Protein AF-A0A836Q5Z8-F1 (afdb_monomer)

Mean predicted aligned error: 19.53 Å

Foldseek 3Di:
DLPQDLVNLVVQCVVCPVPPDDDPSSVVVLVVDVVSVVVVVVVVVVVVVVVVDPPDPQPPVNVVVVVVVVVPPDPVVVVVVVVVVVVVVVVVVVVVVCVVVVVDDPVVVVVVVVVVVVVVVVVVVVVVVVVVVVD

pLDDT: mean 74.18, std 11.37, range [45.28, 90.81]

Solvent-accessible surface area (backbone atoms only — not comparable to full-atom values): 8014 Å² total; per-residue (Å²): 130,81,89,68,52,70,67,60,49,48,53,54,58,67,70,41,69,78,76,83,76,74,56,71,68,48,58,54,44,36,75,71,33,69,67,56,35,53,52,52,49,54,52,49,51,51,51,54,51,58,70,68,45,83,82,70,84,72,52,69,67,58,55,51,51,50,52,49,52,60,71,65,51,68,68,66,73,57,59,57,51,52,52,52,51,51,50,52,51,51,53,49,52,52,50,52,50,45,64,66,49,62,77,78,43,79,64,56,59,55,54,50,54,52,51,52,50,52,55,50,50,50,51,52,53,58,52,55,54,58,62,61,77,76,108

Secondary structure (DSSP, 8-state):
-----HHHHHHHHHHT-S-S---HHHHHHHHH-HHHHHHHHHHHHHHHHHHHS------HHHHHHHHHHHHT---HHHHHHHHHHHHHHHHHHHHHHHHHHTTT-HHHHHHHHHHHHHHHHHHHHHHHHHHHTT-

Radius of gyration: 29.55 Å; Cα contacts (8 Å, |Δi|>4): 29; chains: 1; bounding box: 64×55×59 Å

Sequence (135 aa):
MSNLDCNKARDILSSSLPREATDASVDTHLKACTSCSAWSTQMREIETVAASMPQFDVSEALTQNILKAVESEPAQLGSSYWQSVAIWVLCSVATGFMAFETAENAQGLAAWAIGLGIVYGVYLLVGSSKEVETA

Structure (mmCIF, N/CA/C/O backbone):
data_AF-A0A836Q5Z8-F1
#
_entry.id   AF-A0A836Q5Z8-F1
#
loop_
_atom_site.group_PDB
_atom_site.id
_atom_site.type_symbol
_atom_site.label_atom_id
_atom_site.label_alt_id
_atom_site.label_comp_id
_atom_site.label_asym_id
_atom_site.label_entity_id
_atom_site.label_seq_id
_atom_site.pdbx_PDB_ins_code
_atom_site.Cartn_x
_atom_site.Cartn_y
_atom_site.Cartn_z
_atom_site.occupancy
_atom_site.B_iso_or_equiv
_atom_site.auth_seq_id
_atom_site.auth_comp_id
_atom_site.auth_asym_id
_atom_site.auth_atom_id
_atom_site.pdbx_PDB_model_num
ATOM 1 N N . MET A 1 1 ? -20.796 -35.265 2.735 1.00 45.81 1 MET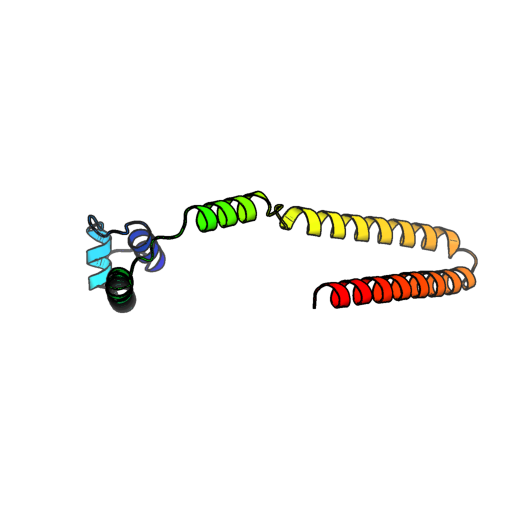 A N 1
ATOM 2 C CA . MET A 1 1 ? -19.564 -34.504 3.040 1.00 45.81 1 MET A CA 1
ATOM 3 C C . MET A 1 1 ? -19.667 -33.199 2.274 1.00 45.81 1 MET A C 1
ATOM 5 O O . MET A 1 1 ? -19.770 -33.259 1.055 1.00 45.81 1 MET A O 1
ATOM 9 N N . SER A 1 2 ? -19.803 -32.055 2.953 1.00 54.03 2 SER A N 1
ATOM 10 C CA . SER A 1 2 ? -19.902 -30.768 2.258 1.00 54.03 2 SER A CA 1
ATOM 11 C C . SER A 1 2 ? -18.554 -30.466 1.608 1.00 54.03 2 SER A C 1
ATOM 13 O O . SER A 1 2 ? -17.535 -30.359 2.283 1.00 54.03 2 SER A O 1
ATOM 15 N N . ASN A 1 3 ? -18.550 -30.369 0.280 1.00 62.16 3 ASN A N 1
ATOM 16 C CA . ASN A 1 3 ? -17.386 -30.015 -0.535 1.00 62.16 3 ASN A CA 1
ATOM 17 C C . ASN A 1 3 ? -17.176 -28.487 -0.504 1.00 62.16 3 ASN A C 1
ATOM 19 O O . ASN A 1 3 ? -17.038 -27.831 -1.533 1.00 62.16 3 ASN A O 1
ATOM 23 N N . LEU A 1 4 ? -17.320 -27.900 0.687 1.00 70.06 4 LEU A N 1
ATOM 24 C CA . LEU A 1 4 ? -17.108 -26.482 0.911 1.00 70.06 4 LEU A CA 1
ATOM 25 C C . LEU A 1 4 ? -15.636 -26.319 1.277 1.00 70.06 4 LEU A C 1
ATOM 27 O O . LEU A 1 4 ? -15.181 -26.884 2.269 1.00 70.06 4 LEU A O 1
ATOM 31 N N . ASP A 1 5 ? -14.903 -25.596 0.439 1.00 82.19 5 ASP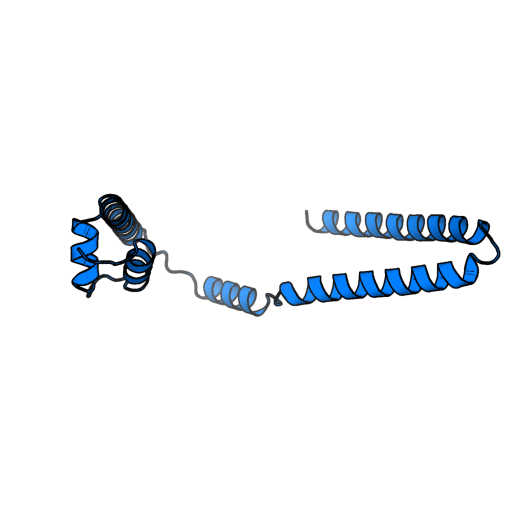 A N 1
ATOM 32 C CA . ASP A 1 5 ? -13.509 -25.249 0.694 1.00 82.19 5 ASP A CA 1
ATOM 33 C C . ASP A 1 5 ? -13.417 -24.381 1.961 1.00 82.19 5 ASP A C 1
ATOM 35 O O . ASP A 1 5 ? -14.224 -23.464 2.152 1.00 82.19 5 ASP A O 1
ATOM 39 N N . CYS A 1 6 ? -12.433 -24.660 2.817 1.00 81.38 6 CYS A N 1
ATOM 40 C CA . CYS A 1 6 ? -12.171 -23.927 4.054 1.00 81.38 6 CYS A CA 1
ATOM 41 C C . CYS A 1 6 ? -12.032 -22.418 3.801 1.00 81.38 6 CYS A C 1
ATOM 43 O O . CYS A 1 6 ? -12.508 -21.615 4.603 1.00 81.38 6 CYS A O 1
ATOM 45 N N . ASN A 1 7 ? -11.426 -22.029 2.673 1.00 82.44 7 ASN A N 1
ATOM 46 C CA . ASN A 1 7 ? -11.277 -20.620 2.299 1.00 82.44 7 ASN A CA 1
ATOM 47 C C . ASN A 1 7 ? -12.635 -19.967 2.037 1.00 82.44 7 ASN A C 1
ATOM 49 O O . ASN A 1 7 ? -12.944 -18.914 2.586 1.00 82.44 7 ASN A O 1
ATOM 53 N N . LYS A 1 8 ? -13.497 -20.654 1.285 1.00 82.44 8 LYS A N 1
ATOM 54 C CA . LYS A 1 8 ? -14.839 -20.172 0.959 1.00 82.44 8 LYS A CA 1
ATOM 55 C C . LYS A 1 8 ? -15.731 -20.094 2.198 1.00 82.44 8 LYS A C 1
ATOM 57 O O . LYS A 1 8 ? -16.490 -19.143 2.349 1.00 82.44 8 LYS A O 1
ATOM 62 N N . ALA A 1 9 ? -15.628 -21.073 3.098 1.00 78.62 9 ALA A N 1
ATOM 63 C CA . ALA A 1 9 ? -16.330 -21.047 4.379 1.00 78.62 9 ALA A CA 1
ATOM 64 C C . ALA A 1 9 ? -15.893 -19.850 5.239 1.00 78.62 9 ALA A C 1
ATOM 66 O O . ALA A 1 9 ? -16.731 -19.209 5.871 1.00 78.62 9 ALA A O 1
ATOM 67 N N . ARG A 1 10 ? -14.592 -19.533 5.232 1.00 80.31 10 ARG A N 1
ATOM 68 C CA . ARG A 1 10 ? -14.028 -18.387 5.951 1.00 80.31 10 ARG A CA 1
ATOM 69 C C . ARG A 1 10 ? -14.532 -17.059 5.392 1.00 80.31 10 ARG A C 1
ATOM 71 O O . ARG A 1 10 ? -14.967 -16.224 6.176 1.00 80.31 10 ARG A O 1
ATOM 78 N N . ASP A 1 11 ? -14.541 -16.909 4.070 1.00 82.81 11 ASP A N 1
ATOM 79 C CA . ASP A 1 11 ? -14.980 -15.681 3.398 1.00 82.81 11 ASP A CA 1
ATOM 80 C C . ASP A 1 11 ? -16.467 -15.388 3.647 1.00 82.81 11 ASP A C 1
ATOM 82 O O . ASP A 1 11 ? -16.852 -14.246 3.912 1.00 82.81 11 ASP A O 1
ATOM 86 N N . ILE A 1 12 ? -17.311 -16.428 3.625 1.0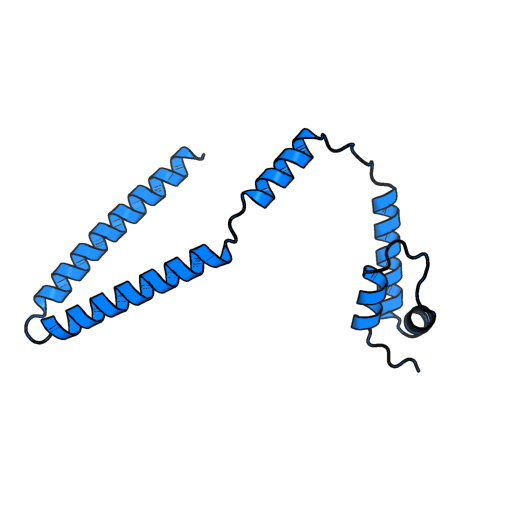0 79.88 12 ILE A N 1
ATOM 87 C CA . ILE A 1 12 ? -18.735 -16.301 3.967 1.00 79.88 12 ILE A CA 1
ATOM 88 C C . ILE A 1 12 ? -18.883 -15.858 5.427 1.00 79.88 12 ILE A C 1
ATOM 90 O O . ILE A 1 12 ? -19.671 -14.965 5.717 1.00 79.88 12 ILE A O 1
ATOM 94 N N . LEU A 1 13 ? -18.090 -16.425 6.340 1.00 76.81 13 LEU A N 1
ATOM 95 C CA . LEU A 1 13 ? -18.189 -16.110 7.764 1.00 76.81 13 LEU A CA 1
ATOM 96 C C . LEU A 1 13 ? -17.685 -14.706 8.117 1.00 76.81 13 LEU A C 1
ATOM 98 O O . LEU A 1 13 ? -18.235 -14.075 9.014 1.00 76.81 13 LEU A O 1
ATOM 102 N N . SER A 1 14 ? -16.646 -14.220 7.432 1.00 75.94 14 SER A N 1
ATOM 103 C CA . SER A 1 14 ? -16.105 -12.873 7.645 1.00 75.94 14 SER A CA 1
ATOM 104 C C . SER A 1 14 ? -16.961 -11.778 7.015 1.00 75.94 14 SER A C 1
ATOM 106 O O . SER A 1 14 ? -16.976 -10.660 7.517 1.00 75.94 14 SER A O 1
ATOM 108 N N . SER A 1 15 ? -17.659 -12.080 5.916 1.00 74.38 15 SER A N 1
ATOM 109 C CA . SER A 1 15 ? -18.533 -11.112 5.236 1.00 74.38 15 SER A CA 1
ATOM 110 C C . SER A 1 15 ? -19.903 -10.967 5.901 1.00 74.38 15 SER A C 1
ATOM 112 O O . SER A 1 15 ? -20.543 -9.932 5.744 1.00 74.38 15 SER A O 1
ATOM 114 N N . SER A 1 16 ? -20.341 -11.963 6.674 1.00 66.19 16 SER A N 1
ATOM 115 C CA . SER A 1 16 ? -21.632 -11.967 7.366 1.00 66.19 16 SER A CA 1
ATOM 116 C C . SER A 1 16 ? -21.543 -11.521 8.833 1.00 66.19 16 SER A C 1
ATOM 118 O O . SER A 1 16 ? -22.249 -12.079 9.668 1.00 66.19 16 SER A O 1
ATOM 120 N N . LEU A 1 17 ? -20.647 -10.596 9.192 1.00 62.34 17 LEU A N 1
ATOM 121 C CA . LEU A 1 17 ? -20.614 -10.014 10.540 1.00 62.34 17 LEU A CA 1
ATOM 122 C C . LEU A 1 17 ? -21.564 -8.801 10.598 1.00 62.34 17 LEU A C 1
ATOM 124 O O . LEU A 1 17 ? -21.401 -7.897 9.777 1.00 62.34 17 LEU A O 1
ATOM 128 N N . PRO A 1 18 ? -22.534 -8.747 11.536 1.00 57.59 18 PRO A N 1
ATOM 129 C CA . PRO A 1 18 ? -22.789 -9.675 12.645 1.00 57.59 18 PRO A CA 1
ATOM 130 C C . PRO A 1 18 ? -23.475 -10.976 12.198 1.00 57.59 18 PRO A C 1
ATOM 132 O O . PRO A 1 18 ? -24.336 -10.971 11.319 1.00 57.59 18 PRO A O 1
ATOM 135 N N . ARG A 1 19 ? -23.099 -12.092 12.837 1.00 60.88 19 ARG A N 1
ATOM 136 C CA . ARG A 1 19 ? -23.399 -13.487 12.452 1.00 60.88 19 ARG A CA 1
ATOM 137 C C . ARG A 1 19 ? -24.863 -13.909 12.692 1.00 60.88 19 ARG A C 1
ATOM 139 O O . ARG A 1 19 ? -25.114 -14.959 13.277 1.00 60.88 19 ARG A O 1
ATOM 146 N N . GLU A 1 20 ? -25.836 -13.107 12.267 1.00 57.38 20 GLU A N 1
ATOM 147 C CA . GLU A 1 20 ? -27.266 -13.382 12.485 1.00 57.38 20 GLU A CA 1
ATOM 148 C C . GLU A 1 20 ? -27.846 -14.422 11.510 1.00 57.38 20 GLU A C 1
ATOM 150 O O . GLU A 1 20 ? -28.872 -15.031 11.803 1.00 57.38 20 GLU A O 1
ATOM 155 N N . ALA A 1 21 ? -27.174 -14.700 10.387 1.00 56.72 21 ALA A N 1
ATOM 156 C CA . ALA A 1 21 ? -27.611 -15.720 9.434 1.00 56.72 21 ALA A CA 1
ATOM 157 C C . ALA A 1 21 ? -26.426 -16.385 8.718 1.00 56.72 21 ALA A C 1
ATOM 159 O O . ALA A 1 21 ? -26.073 -16.024 7.595 1.00 56.72 21 ALA A O 1
ATOM 160 N N . THR A 1 22 ? -25.799 -17.375 9.357 1.00 64.00 22 THR A N 1
ATOM 161 C CA . THR A 1 22 ? -24.866 -18.266 8.654 1.00 64.00 22 THR A CA 1
ATOM 162 C C . THR A 1 22 ? -25.622 -19.366 7.931 1.00 64.00 22 THR A C 1
ATOM 164 O O . THR A 1 22 ? -26.500 -20.008 8.501 1.00 64.00 22 THR A O 1
ATOM 167 N N . ASP A 1 23 ? -25.272 -19.591 6.666 1.00 73.62 23 ASP A N 1
ATOM 168 C CA . ASP A 1 23 ? -25.830 -20.678 5.865 1.00 73.62 23 ASP A CA 1
ATOM 169 C C . ASP A 1 23 ? -25.604 -22.036 6.566 1.00 73.62 23 ASP A C 1
ATOM 171 O O . ASP A 1 23 ? -24.523 -22.315 7.096 1.00 73.62 23 ASP A O 1
ATOM 175 N N . ALA A 1 24 ? -26.614 -22.911 6.549 1.00 75.69 24 ALA A N 1
ATOM 176 C CA . ALA A 1 24 ? -26.571 -24.229 7.188 1.00 75.69 24 ALA A CA 1
ATOM 177 C C . ALA A 1 24 ? -25.413 -25.100 6.655 1.00 75.69 24 ALA A C 1
ATOM 179 O O . ALA A 1 24 ? -24.901 -25.987 7.351 1.00 75.69 24 ALA A O 1
ATOM 180 N N . SER A 1 25 ? -24.968 -24.827 5.423 1.00 75.75 25 SER A N 1
ATOM 181 C CA . SER A 1 25 ? -23.796 -25.453 4.810 1.00 75.75 25 SER A CA 1
ATOM 182 C C . SER A 1 25 ? -22.487 -25.113 5.545 1.00 75.75 25 SER A C 1
ATOM 184 O O . SER A 1 25 ? -21.641 -25.995 5.735 1.00 75.75 25 SER A O 1
ATOM 186 N N . VAL A 1 26 ? -22.350 -23.874 6.030 1.00 77.88 26 VAL A N 1
ATOM 187 C CA . VAL A 1 26 ? -21.185 -23.374 6.772 1.00 77.88 26 VAL A CA 1
ATOM 188 C C . VAL A 1 26 ? -21.171 -23.949 8.181 1.00 77.88 26 VAL A C 1
ATOM 190 O O . VAL A 1 26 ? -20.138 -24.449 8.616 1.00 77.88 26 VAL A O 1
ATOM 193 N N . ASP A 1 27 ? -22.312 -23.994 8.871 1.00 80.50 27 ASP A N 1
ATOM 194 C CA . ASP A 1 27 ? -22.387 -24.594 10.212 1.00 80.50 27 ASP A CA 1
ATOM 195 C C . ASP A 1 27 ? -22.099 -26.100 10.196 1.00 80.50 27 ASP A C 1
ATOM 197 O O . ASP A 1 27 ? -21.457 -26.636 11.103 1.00 80.50 27 ASP A O 1
ATOM 201 N N . THR A 1 28 ? -22.517 -26.793 9.135 1.00 82.25 28 THR A N 1
ATOM 202 C CA . THR A 1 28 ? -22.168 -28.205 8.937 1.00 82.25 28 THR A CA 1
ATOM 203 C C . THR A 1 28 ? -20.667 -28.372 8.679 1.00 82.25 28 THR A C 1
ATOM 205 O O . THR A 1 28 ? -20.049 -29.289 9.219 1.00 82.25 28 THR A O 1
ATOM 208 N N . HIS A 1 29 ? -20.058 -27.473 7.899 1.00 83.56 29 HIS A N 1
ATOM 209 C CA . HIS A 1 29 ? -18.618 -27.484 7.640 1.00 83.56 29 HIS A CA 1
ATOM 210 C C . HIS A 1 29 ? -17.796 -27.160 8.897 1.00 83.56 29 HIS A C 1
ATOM 212 O O . HIS A 1 29 ? -16.818 -27.849 9.173 1.00 83.56 29 HIS A O 1
ATOM 218 N N . LEU A 1 30 ? -18.218 -26.188 9.710 1.00 82.25 30 LEU A N 1
ATOM 219 C CA . LEU A 1 30 ? -17.566 -25.851 10.979 1.00 82.25 30 LEU A CA 1
ATOM 220 C C . LEU A 1 30 ? -17.567 -27.029 11.957 1.00 82.25 30 LEU A C 1
ATOM 222 O O . LEU A 1 30 ? -16.573 -27.252 12.637 1.00 82.25 30 LEU A O 1
ATOM 226 N N . LYS A 1 31 ? -18.640 -27.828 11.995 1.00 83.81 31 LYS A N 1
ATOM 227 C CA . LYS A 1 31 ? -18.684 -29.057 12.806 1.00 83.81 31 LYS A CA 1
ATOM 228 C C . LYS A 1 31 ? -17.770 -30.161 12.269 1.00 83.81 31 LYS A C 1
ATOM 230 O O . LYS A 1 31 ? -17.299 -30.985 13.047 1.00 83.81 31 LYS A O 1
ATOM 235 N N . ALA A 1 32 ? -17.544 -30.202 10.957 1.00 85.00 32 ALA A N 1
ATOM 236 C CA . ALA A 1 32 ? -16.739 -31.232 10.305 1.00 85.00 32 ALA A CA 1
ATOM 237 C C . ALA A 1 32 ? -15.237 -30.892 10.244 1.00 85.00 32 ALA A C 1
ATOM 239 O O . ALA A 1 32 ? -14.410 -31.801 10.202 1.00 85.00 32 ALA A O 1
ATOM 240 N N . CYS A 1 33 ? -14.874 -29.606 10.237 1.00 85.75 33 CYS A N 1
ATOM 241 C CA . CYS A 1 33 ? -13.502 -29.129 10.094 1.00 85.75 33 CYS A CA 1
ATOM 242 C C . CYS A 1 33 ? -12.998 -28.492 11.397 1.00 85.75 33 CYS A C 1
ATOM 244 O O . CYS A 1 33 ? -13.385 -27.380 11.761 1.00 85.75 33 CYS A O 1
ATOM 246 N N . THR A 1 34 ? -12.071 -29.170 12.077 1.00 85.56 34 THR A N 1
ATOM 247 C CA . THR A 1 34 ? -11.490 -28.713 13.352 1.00 85.56 34 THR A CA 1
ATOM 248 C C . THR A 1 34 ? -10.762 -27.375 13.229 1.00 85.56 34 THR A C 1
ATOM 250 O O . THR A 1 34 ? -10.871 -26.536 14.120 1.00 85.56 34 THR A O 1
ATOM 253 N N . SER A 1 35 ? -10.067 -27.140 12.111 1.00 84.38 35 SER A N 1
ATOM 254 C CA . SER A 1 35 ? -9.358 -25.882 11.850 1.00 84.38 35 SER A CA 1
ATOM 255 C C . SER A 1 35 ? -10.324 -24.701 11.710 1.00 84.38 35 SER A C 1
ATOM 257 O O . SER A 1 35 ? -10.155 -23.684 12.384 1.00 84.38 35 SER A O 1
ATOM 259 N N . CYS A 1 36 ? -11.387 -24.850 10.912 1.00 84.31 36 CYS A N 1
ATOM 260 C CA . CYS A 1 36 ? -12.398 -23.805 10.753 1.00 84.31 36 CYS A CA 1
ATOM 261 C C . CYS A 1 36 ? -13.199 -23.584 12.045 1.00 84.31 36 CYS A C 1
ATOM 263 O O . CYS A 1 36 ? -13.514 -22.441 12.374 1.00 84.31 36 CYS A O 1
ATOM 265 N N . SER A 1 37 ? -13.470 -24.646 12.815 1.00 84.56 37 SER A N 1
ATOM 266 C CA . SER A 1 37 ? -14.073 -24.530 14.146 1.00 84.56 37 SER A CA 1
ATOM 267 C C . SER A 1 37 ? -13.208 -23.683 15.079 1.00 84.56 37 SER A C 1
ATOM 269 O O . SER A 1 37 ? -13.717 -22.730 15.666 1.00 84.56 37 SER A O 1
ATOM 271 N N . ALA A 1 38 ? -11.914 -23.998 15.199 1.00 86.31 38 ALA A N 1
ATOM 272 C CA . ALA A 1 38 ? -10.987 -23.276 16.069 1.00 86.31 38 ALA A CA 1
ATOM 273 C C . ALA A 1 38 ? -10.864 -21.799 15.670 1.00 86.31 38 ALA A C 1
ATOM 275 O O . ALA A 1 38 ? -10.964 -20.920 16.523 1.00 86.31 38 ALA A O 1
ATOM 276 N N . TRP A 1 39 ? -10.742 -21.526 14.368 1.00 86.81 39 TRP A N 1
ATOM 277 C CA . TRP A 1 39 ? -10.732 -20.163 13.842 1.00 86.81 39 TRP A CA 1
ATOM 278 C C . TRP A 1 39 ? -12.022 -19.404 14.186 1.00 86.81 39 TRP A C 1
ATOM 280 O O . TRP A 1 39 ? -11.968 -18.265 14.641 1.00 86.81 39 TRP A O 1
ATOM 290 N N . SER A 1 40 ? -13.188 -20.043 14.041 1.00 84.50 40 SER A N 1
ATOM 291 C CA . SER A 1 40 ? -14.469 -19.405 14.362 1.00 84.50 40 SER A CA 1
ATOM 292 C C . SER A 1 40 ? -14.619 -19.073 15.851 1.00 84.50 40 SER A C 1
ATOM 294 O O . SER A 1 40 ? -15.224 -18.059 16.192 1.00 84.50 40 SER A O 1
ATOM 296 N N . THR A 1 41 ? -14.044 -19.892 16.738 1.00 86.25 41 THR A N 1
ATOM 297 C CA . THR A 1 41 ? -13.998 -19.618 18.180 1.00 86.25 41 THR A CA 1
ATOM 298 C C . THR A 1 41 ? -13.088 -18.432 18.481 1.00 86.25 41 THR A C 1
ATOM 300 O O . THR A 1 41 ? -13.508 -17.522 19.187 1.00 86.25 41 THR A O 1
ATOM 303 N N . GLN A 1 42 ? -11.893 -18.384 17.884 1.00 86.75 42 GLN A N 1
ATOM 304 C CA . GLN A 1 42 ? -10.975 -17.249 18.040 1.00 86.75 42 GLN A CA 1
ATOM 305 C C . GLN A 1 42 ? -11.600 -15.936 17.557 1.00 86.75 42 GLN A C 1
ATOM 307 O O . GLN A 1 42 ? -11.470 -14.908 18.214 1.00 86.75 42 GLN A O 1
ATOM 312 N N . MET A 1 43 ? -12.325 -15.961 16.437 1.00 83.50 43 MET A N 1
ATOM 313 C CA . MET A 1 43 ? -13.026 -14.772 15.942 1.00 83.50 43 MET A CA 1
ATOM 314 C C . MET A 1 43 ? -14.115 -14.295 16.907 1.00 83.50 43 MET A C 1
ATOM 316 O O . MET A 1 43 ? -14.253 -13.092 17.106 1.00 83.50 43 MET A O 1
ATOM 320 N N . ARG A 1 44 ? -14.842 -15.213 17.560 1.00 82.81 44 ARG A N 1
ATOM 321 C CA . ARG A 1 44 ? -15.809 -14.848 18.608 1.00 82.81 44 ARG A CA 1
ATOM 322 C C . ARG A 1 44 ? -15.131 -14.221 19.817 1.00 82.81 44 ARG A C 1
ATOM 324 O O . ARG A 1 44 ? -15.644 -13.251 20.354 1.00 82.81 44 ARG A O 1
ATOM 331 N N . GLU A 1 45 ? -13.986 -14.746 20.239 1.00 85.50 45 GLU A N 1
ATOM 332 C CA . GLU A 1 45 ? -13.219 -14.146 21.334 1.00 85.50 45 GLU A CA 1
ATOM 333 C C . GLU A 1 45 ? -12.798 -12.714 20.979 1.00 85.50 45 GLU A C 1
ATOM 335 O O . GLU A 1 45 ? -13.024 -11.795 21.764 1.00 85.50 45 GLU A O 1
ATOM 340 N N . ILE A 1 46 ? -12.297 -12.494 19.761 1.00 84.19 46 ILE A N 1
ATOM 341 C CA . ILE A 1 46 ? -11.957 -11.153 19.268 1.00 84.19 46 ILE A CA 1
ATOM 342 C C . ILE A 1 46 ? -13.188 -10.241 19.255 1.00 84.19 46 ILE A C 1
ATOM 344 O O . ILE A 1 46 ? -13.097 -9.110 19.720 1.00 84.19 46 ILE A O 1
ATOM 348 N N . GLU A 1 47 ? -14.340 -10.722 18.783 1.00 82.38 47 GLU A N 1
ATOM 349 C CA . GLU A 1 47 ? -15.596 -9.963 18.783 1.00 82.38 47 GLU A CA 1
ATOM 350 C C . GLU A 1 47 ? -16.030 -9.585 20.205 1.00 82.38 47 GLU A C 1
ATOM 352 O O . GLU A 1 47 ? -16.378 -8.434 20.455 1.00 82.38 47 GLU A O 1
ATOM 357 N N . THR A 1 48 ? -15.936 -10.510 21.167 1.00 83.75 48 THR A N 1
ATOM 358 C CA . THR A 1 48 ? -16.261 -10.214 22.572 1.00 83.75 48 THR A CA 1
ATOM 359 C C . THR A 1 48 ? -15.317 -9.183 23.184 1.00 83.75 48 THR A C 1
ATOM 361 O O . THR A 1 48 ? -15.766 -8.290 23.902 1.00 83.75 48 THR A O 1
ATOM 364 N N . VAL A 1 49 ? -14.022 -9.254 22.866 1.00 84.38 49 VAL A N 1
ATOM 365 C CA . VAL A 1 49 ? -13.029 -8.279 23.328 1.00 84.38 49 VAL A CA 1
ATOM 366 C C . VAL A 1 49 ? -13.272 -6.920 22.673 1.00 84.38 49 VAL A C 1
ATOM 368 O O . VAL A 1 49 ? -13.295 -5.910 23.373 1.00 84.38 49 VAL A O 1
ATOM 371 N N . ALA A 1 50 ? -13.525 -6.883 21.365 1.00 81.00 50 ALA A N 1
ATOM 372 C CA . ALA A 1 50 ? -13.838 -5.662 20.629 1.00 81.00 50 ALA A CA 1
ATOM 373 C C . ALA A 1 50 ? -15.129 -5.002 21.136 1.00 81.00 50 ALA A C 1
ATOM 375 O O . ALA A 1 50 ? -15.163 -3.789 21.316 1.00 81.00 50 ALA A O 1
ATOM 376 N N . ALA A 1 51 ? -16.161 -5.791 21.448 1.00 79.38 51 ALA A N 1
ATOM 377 C CA . ALA A 1 51 ? -17.401 -5.298 22.046 1.00 79.38 51 ALA A CA 1
ATOM 378 C C . ALA A 1 51 ? -17.195 -4.749 23.468 1.00 79.38 51 ALA A C 1
ATOM 380 O O . ALA A 1 51 ? -17.898 -3.831 23.882 1.00 79.38 51 ALA A O 1
ATOM 381 N N . SER A 1 52 ? -16.228 -5.293 24.215 1.00 79.75 52 SER A N 1
ATOM 382 C CA . SER A 1 52 ? -15.843 -4.788 25.541 1.00 79.75 52 SER A CA 1
ATOM 383 C C . SER A 1 52 ? -14.905 -3.578 25.496 1.00 79.75 52 SER A C 1
ATOM 385 O O . SER A 1 52 ? -14.618 -2.980 26.535 1.00 79.75 52 SER A O 1
ATOM 387 N N . MET A 1 53 ? -14.407 -3.216 24.310 1.00 75.38 53 MET A N 1
ATOM 388 C CA . MET A 1 53 ? -13.516 -2.079 24.149 1.00 75.38 53 MET A CA 1
ATOM 389 C C . MET A 1 53 ? -14.315 -0.783 24.330 1.00 75.38 53 MET A C 1
ATOM 391 O O . MET A 1 53 ? -15.406 -0.656 23.768 1.00 75.38 53 MET A O 1
ATOM 395 N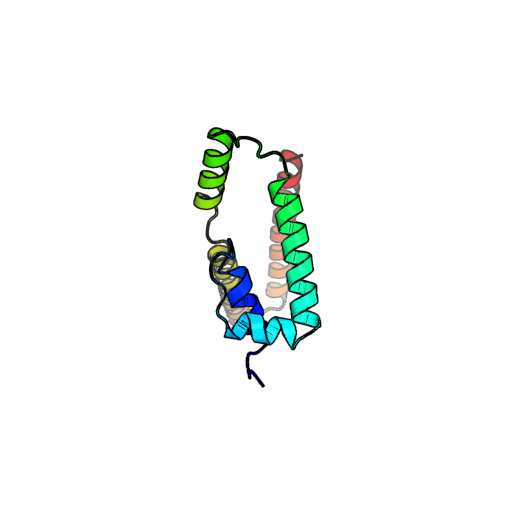 N . PRO A 1 54 ? -13.805 0.199 25.096 1.00 72.81 54 PRO A N 1
ATOM 396 C CA . PRO A 1 54 ? -14.444 1.501 25.176 1.00 72.81 54 PRO A CA 1
ATOM 397 C C . PRO A 1 54 ? -14.537 2.093 23.769 1.00 72.81 54 PRO A C 1
ATOM 399 O O . PRO A 1 54 ? -13.520 2.339 23.118 1.00 72.81 54 PRO A O 1
ATOM 402 N N . GLN A 1 55 ? -15.763 2.310 23.296 1.00 67.00 55 GLN A N 1
ATOM 403 C CA . GLN A 1 55 ? -15.991 3.107 22.101 1.00 67.00 55 GLN A CA 1
ATOM 404 C C . GLN A 1 55 ? -15.676 4.554 22.467 1.00 67.00 55 GLN A C 1
ATOM 406 O O . GLN A 1 55 ? -16.484 5.253 23.074 1.00 67.00 55 GLN A O 1
ATOM 411 N N . PHE A 1 56 ? -14.448 4.973 22.178 1.00 70.06 56 PHE A N 1
ATOM 412 C CA . PHE A 1 56 ? -14.093 6.378 22.244 1.00 70.06 56 PHE A CA 1
ATOM 413 C C . PHE A 1 56 ? -14.839 7.085 21.124 1.00 70.06 56 PHE A C 1
ATOM 415 O O . PHE A 1 56 ? -14.692 6.719 19.958 1.00 70.06 56 PHE A O 1
ATOM 422 N N . ASP A 1 57 ? -15.648 8.073 21.492 1.00 68.94 57 ASP A N 1
ATOM 423 C CA . ASP A 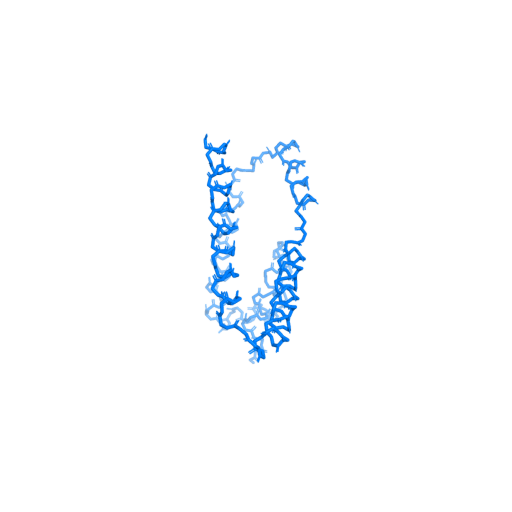1 57 ? -16.301 8.935 20.521 1.00 68.94 57 ASP A CA 1
ATOM 424 C C . ASP A 1 57 ? -15.203 9.637 19.714 1.00 68.94 57 ASP A C 1
ATOM 426 O O . ASP A 1 57 ? -14.389 10.403 20.247 1.00 68.94 57 ASP A O 1
ATOM 430 N N . VAL A 1 58 ? -15.085 9.257 18.444 1.00 69.62 58 VAL A N 1
ATOM 431 C CA . VAL A 1 58 ? -14.042 9.767 17.561 1.00 69.62 58 VAL A CA 1
ATOM 432 C C . VAL A 1 58 ? -14.451 11.189 17.217 1.00 69.62 58 VAL A C 1
ATOM 434 O O . VAL A 1 58 ? -15.530 11.404 16.669 1.00 69.62 58 VAL A O 1
ATOM 437 N N . SER A 1 59 ? -13.622 12.179 17.555 1.00 77.06 59 SER A N 1
ATOM 438 C CA . SER A 1 59 ? -13.988 13.568 17.284 1.00 77.06 59 SER A CA 1
ATOM 439 C C . SER A 1 59 ? -14.236 13.765 15.788 1.00 77.06 59 SER A C 1
ATOM 441 O O . SER A 1 59 ? -13.479 13.279 14.948 1.00 77.06 59 SER A O 1
ATOM 443 N N . GLU A 1 60 ? -15.286 14.510 15.443 1.00 76.75 60 GLU A N 1
ATOM 444 C CA . GLU A 1 60 ? -15.630 14.800 14.047 1.00 76.75 60 GLU A CA 1
ATOM 445 C C . GLU A 1 60 ? -14.429 15.379 13.279 1.00 76.75 60 GLU A C 1
ATOM 447 O O . GLU A 1 60 ? -14.186 15.027 12.127 1.00 76.75 60 GLU A O 1
ATOM 452 N N . ALA A 1 61 ? -13.606 16.189 13.952 1.00 79.00 61 ALA A N 1
ATOM 453 C CA . ALA A 1 61 ? -12.363 16.725 13.409 1.00 79.00 61 ALA A CA 1
ATOM 454 C C . ALA A 1 61 ? -11.353 15.634 13.005 1.00 79.00 61 ALA A C 1
ATOM 456 O O . ALA A 1 61 ? -10.709 15.757 11.965 1.00 79.00 61 ALA A O 1
ATOM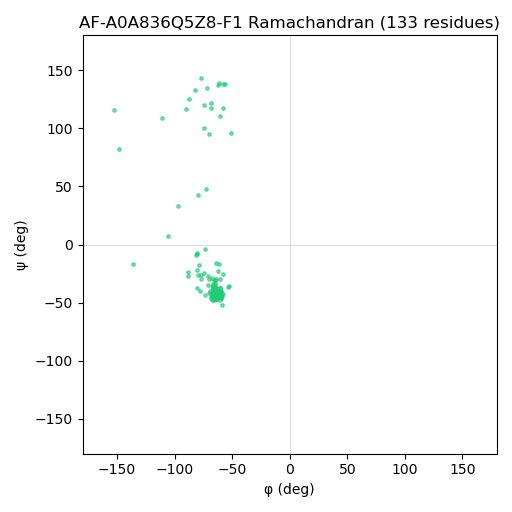 457 N N . LEU A 1 62 ? -11.216 14.562 13.793 1.00 80.00 62 LEU A N 1
ATOM 458 C CA . LEU A 1 62 ? -10.338 13.439 13.464 1.00 80.00 62 LEU A CA 1
ATOM 459 C C . LEU A 1 62 ? -10.865 12.675 12.244 1.00 80.00 62 LEU A C 1
ATOM 461 O O . LEU A 1 62 ? -10.096 12.392 11.328 1.00 80.00 62 LEU A O 1
ATOM 465 N N . THR A 1 63 ? -12.173 12.428 12.180 1.00 82.81 63 THR A N 1
ATOM 466 C CA . THR A 1 63 ? -12.804 11.787 11.018 1.00 82.81 63 THR A CA 1
ATOM 467 C C . THR A 1 63 ? -12.626 12.628 9.752 1.00 82.81 63 THR A C 1
ATOM 469 O O . THR A 1 63 ? -12.224 12.106 8.715 1.00 82.81 63 THR A O 1
ATOM 472 N N . GLN A 1 64 ? -12.834 13.944 9.837 1.00 83.06 64 GLN A N 1
ATOM 473 C CA . GLN A 1 64 ? -12.625 14.870 8.718 1.00 83.06 64 GLN A CA 1
ATOM 474 C C . GLN A 1 64 ? -11.158 14.929 8.272 1.00 83.06 64 GLN A C 1
ATOM 476 O O . GLN A 1 64 ? -10.881 15.001 7.076 1.00 83.06 64 GLN A O 1
ATOM 481 N N . ASN A 1 65 ? -10.208 14.865 9.206 1.00 84.19 65 ASN A N 1
ATOM 482 C CA . ASN A 1 65 ? -8.784 14.826 8.875 1.00 84.19 65 ASN A CA 1
ATOM 483 C C . ASN A 1 65 ? -8.396 13.530 8.158 1.00 84.19 65 ASN A C 1
ATOM 485 O O . ASN A 1 65 ? -7.632 13.582 7.198 1.00 84.19 65 ASN A O 1
ATOM 489 N N . ILE A 1 66 ? -8.946 12.387 8.575 1.00 83.12 66 ILE A N 1
ATOM 490 C CA . ILE A 1 66 ? -8.719 11.103 7.900 1.00 83.12 66 ILE A CA 1
ATOM 491 C C . ILE A 1 66 ? -9.330 11.124 6.496 1.00 83.12 66 ILE A C 1
ATOM 493 O O . ILE A 1 66 ? -8.658 10.747 5.542 1.00 83.12 66 ILE A O 1
ATOM 497 N N . LEU A 1 67 ? -10.565 11.614 6.343 1.00 83.56 67 LEU A N 1
ATOM 498 C CA . LEU A 1 67 ? -11.219 11.719 5.033 1.00 83.56 67 LEU A CA 1
ATOM 499 C C . LEU A 1 67 ? -10.425 12.607 4.072 1.00 83.56 67 LEU A C 1
ATOM 501 O O . LEU A 1 67 ? -10.189 12.214 2.933 1.00 83.56 67 LEU A O 1
ATOM 505 N N . LYS A 1 68 ? -9.937 13.757 4.551 1.00 81.19 68 LYS A N 1
ATOM 506 C CA . LYS A 1 68 ? -9.050 14.623 3.767 1.00 81.19 68 LYS A CA 1
ATOM 507 C C . LYS A 1 68 ? -7.733 13.942 3.423 1.00 81.19 68 LYS A C 1
ATOM 509 O O . LYS A 1 68 ? -7.269 14.098 2.302 1.00 81.19 68 LYS A O 1
ATOM 514 N N . ALA A 1 69 ? -7.134 13.204 4.357 1.00 77.38 69 ALA A N 1
ATOM 515 C CA . ALA A 1 69 ? -5.887 12.487 4.112 1.00 77.38 69 ALA A CA 1
ATOM 516 C C . ALA A 1 69 ? -6.060 11.434 3.008 1.00 77.38 69 ALA A C 1
ATOM 518 O O . ALA A 1 69 ? -5.258 11.406 2.080 1.00 77.38 69 ALA A O 1
ATOM 519 N N . VAL A 1 70 ? -7.145 10.656 3.058 1.00 78.50 70 VAL A N 1
ATOM 520 C CA . VAL A 1 70 ? -7.486 9.643 2.046 1.00 78.50 70 VAL A CA 1
ATOM 521 C C . VAL A 1 70 ? -7.794 10.279 0.688 1.00 78.50 70 VAL A C 1
ATOM 523 O O . VAL A 1 70 ? -7.326 9.793 -0.335 1.00 78.50 70 VAL A O 1
ATOM 526 N N . GLU A 1 71 ? -8.545 11.381 0.655 1.00 75.56 71 GLU A N 1
ATOM 527 C CA . GLU A 1 71 ? -8.835 12.111 -0.589 1.00 75.56 71 GLU A CA 1
ATOM 528 C C . GLU A 1 71 ? -7.573 12.752 -1.188 1.00 75.56 71 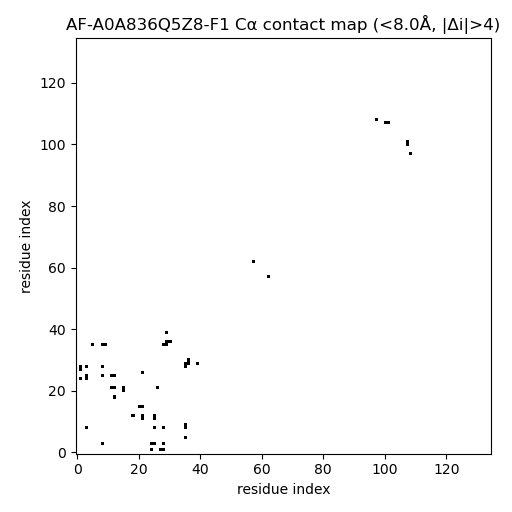GLU A C 1
ATOM 530 O O . GLU A 1 71 ? -7.411 12.820 -2.406 1.00 75.56 71 GLU A O 1
ATOM 535 N N . SER A 1 72 ? -6.657 13.197 -0.325 1.00 67.81 72 SER A N 1
ATOM 536 C CA . SER A 1 72 ? -5.380 13.784 -0.720 1.00 67.81 72 SER A CA 1
ATOM 537 C C . SER A 1 72 ? -4.315 12.759 -1.079 1.00 67.81 72 SER A C 1
ATOM 539 O O . SER A 1 72 ? -3.250 13.172 -1.526 1.00 67.81 72 SER A O 1
ATOM 541 N N . GLU A 1 73 ? -4.559 11.462 -0.878 1.00 62.75 73 GLU A N 1
ATOM 542 C CA . GLU A 1 73 ? -3.623 10.413 -1.253 1.00 62.75 73 GLU A CA 1
ATOM 543 C C . GLU A 1 73 ? -3.691 10.264 -2.781 1.00 62.75 73 GLU A C 1
ATOM 545 O O . GLU A 1 73 ? -4.637 9.669 -3.309 1.00 62.75 73 GLU A O 1
ATOM 550 N N . PRO A 1 74 ? -2.737 10.831 -3.552 1.00 58.34 74 PRO A N 1
ATOM 551 C CA . PRO A 1 74 ? -2.716 10.547 -4.974 1.00 58.34 74 PRO A CA 1
ATOM 552 C C . PRO A 1 74 ? -2.508 9.042 -5.097 1.00 58.34 74 PRO A C 1
ATOM 554 O O . PRO A 1 74 ? -1.692 8.490 -4.363 1.00 58.34 74 PRO A O 1
ATOM 557 N N . ALA A 1 75 ? -3.206 8.374 -6.016 1.00 58.69 75 ALA A N 1
ATOM 558 C CA . ALA A 1 75 ? -2.946 6.974 -6.327 1.00 58.69 75 ALA A CA 1
ATOM 559 C C . ALA A 1 75 ? -1.439 6.798 -6.609 1.00 58.69 75 ALA A C 1
ATOM 561 O O . ALA A 1 75 ? -0.964 7.070 -7.714 1.00 58.69 75 ALA A O 1
ATOM 562 N N . GLN A 1 76 ? -0.664 6.392 -5.595 1.00 54.34 76 GLN A N 1
ATOM 563 C CA . GLN A 1 76 ? 0.806 6.413 -5.629 1.00 54.34 76 GLN A CA 1
ATOM 564 C C . GLN A 1 76 ? 1.360 5.462 -6.700 1.00 54.34 76 GLN A C 1
ATOM 566 O O . GLN A 1 76 ? 2.496 5.603 -7.152 1.00 54.34 76 GLN A O 1
ATOM 571 N N . LEU A 1 77 ? 0.511 4.557 -7.189 1.00 53.59 77 LEU A N 1
ATOM 572 C CA . LEU A 1 77 ? 0.753 3.687 -8.333 1.00 53.59 77 LEU A CA 1
ATOM 573 C C . LEU A 1 77 ? 1.004 4.455 -9.646 1.00 53.59 77 LEU A C 1
ATOM 575 O O . LEU A 1 77 ? 1.751 3.970 -10.493 1.00 53.59 77 LEU A O 1
ATOM 579 N N . GLY A 1 78 ? 0.440 5.656 -9.824 1.00 54.12 78 GLY A N 1
ATOM 580 C CA . GLY A 1 78 ? 0.609 6.440 -11.054 1.00 54.12 78 GLY A CA 1
ATOM 581 C C . GLY A 1 78 ? 1.961 7.154 -11.153 1.00 54.12 78 GLY A C 1
ATOM 582 O O . GLY A 1 78 ? 2.578 7.173 -12.217 1.00 54.12 78 GLY A O 1
ATOM 583 N N . SER A 1 79 ? 2.451 7.710 -10.040 1.00 60.31 79 SER A N 1
ATOM 584 C CA . SER A 1 79 ? 3.685 8.513 -10.015 1.00 60.31 79 SER A CA 1
ATOM 585 C C . SER A 1 79 ? 4.938 7.658 -10.247 1.00 60.31 79 SER A C 1
ATOM 587 O O . SER A 1 79 ? 5.802 8.019 -11.048 1.00 60.31 79 SER A O 1
ATOM 589 N N . SER A 1 80 ? 5.001 6.470 -9.633 1.00 65.56 80 SER A N 1
ATOM 590 C CA . SER A 1 80 ? 6.143 5.552 -9.772 1.00 65.56 80 SER A CA 1
ATOM 591 C C . SER A 1 80 ? 6.285 4.983 -11.194 1.00 65.56 80 SER A C 1
ATOM 593 O O . SER A 1 80 ? 7.398 4.869 -11.718 1.00 65.56 80 SER A O 1
ATOM 595 N N . TYR A 1 81 ? 5.164 4.694 -11.868 1.00 72.75 81 TYR A N 1
ATOM 596 C CA . TYR A 1 81 ? 5.172 4.237 -13.260 1.00 72.75 81 TYR A CA 1
ATOM 597 C C . TYR A 1 81 ? 5.694 5.323 -14.208 1.00 72.75 81 TYR A C 1
ATOM 599 O O . TYR A 1 81 ? 6.583 5.059 -15.016 1.00 72.75 81 TYR A O 1
ATOM 607 N N . TRP A 1 82 ? 5.213 6.563 -14.074 1.00 75.31 82 TRP A N 1
ATOM 608 C CA . TRP A 1 82 ? 5.668 7.676 -14.912 1.00 75.31 82 TRP A CA 1
ATOM 609 C C . TRP A 1 82 ? 7.137 8.035 -14.687 1.00 75.31 82 TRP A C 1
ATOM 611 O O . TRP A 1 82 ? 7.842 8.324 -15.653 1.00 75.31 82 TRP A O 1
ATOM 621 N N . GLN A 1 83 ? 7.628 7.947 -13.447 1.00 78.25 83 GLN A N 1
ATOM 622 C CA . GLN A 1 83 ? 9.055 8.094 -13.151 1.00 78.25 83 GLN A CA 1
ATOM 623 C C . GLN A 1 83 ? 9.886 6.993 -13.820 1.00 78.25 83 GLN A C 1
ATOM 625 O O . GLN A 1 83 ? 10.905 7.284 -14.444 1.00 78.25 83 GLN A O 1
ATOM 630 N N . SER A 1 84 ? 9.421 5.743 -13.766 1.00 80.25 84 SER A N 1
ATOM 631 C CA . SER A 1 84 ? 10.095 4.615 -14.418 1.00 80.25 84 SER A CA 1
ATOM 632 C C . SER A 1 84 ? 10.137 4.790 -15.938 1.00 80.25 84 SER A C 1
ATOM 634 O O . SER A 1 84 ? 11.193 4.637 -16.549 1.00 80.25 84 SER A O 1
ATOM 636 N N . VAL A 1 85 ? 9.017 5.180 -16.556 1.00 84.38 85 VAL A N 1
ATOM 637 C CA . VAL A 1 85 ? 8.940 5.467 -17.999 1.00 84.38 85 VAL A CA 1
ATOM 638 C C . VAL A 1 85 ? 9.880 6.611 -18.382 1.00 84.38 85 VAL A C 1
ATOM 640 O O . VAL A 1 85 ? 10.612 6.489 -19.363 1.00 84.38 85 VAL A O 1
ATOM 643 N N . ALA A 1 86 ? 9.919 7.693 -17.600 1.00 84.69 86 ALA A N 1
ATOM 644 C CA . ALA A 1 86 ? 10.813 8.819 -17.856 1.00 84.69 86 ALA A CA 1
ATOM 645 C C . ALA A 1 86 ? 12.294 8.405 -17.813 1.00 84.69 86 ALA A C 1
ATOM 647 O O . ALA A 1 86 ? 13.060 8.804 -18.691 1.00 84.69 86 ALA A O 1
ATOM 648 N N . ILE A 1 87 ? 12.685 7.558 -16.852 1.00 88.69 87 ILE A N 1
ATOM 649 C CA . ILE A 1 87 ? 14.048 7.014 -16.751 1.00 88.69 87 ILE A CA 1
ATOM 650 C C . ILE A 1 87 ? 14.379 6.152 -17.974 1.00 88.69 87 ILE A C 1
ATOM 652 O O . ILE A 1 87 ? 15.422 6.352 -18.591 1.00 88.69 87 ILE A O 1
ATOM 656 N N . TRP A 1 88 ? 13.485 5.245 -18.382 1.00 90.38 88 TRP A N 1
ATOM 657 C CA . TRP A 1 88 ? 13.705 4.396 -19.560 1.00 90.38 88 TRP A CA 1
ATOM 658 C C . TRP A 1 88 ? 13.847 5.202 -20.857 1.00 90.38 88 TRP A C 1
ATOM 660 O O . TRP A 1 88 ? 14.710 4.890 -21.684 1.00 90.38 88 TRP A O 1
ATOM 670 N N . VAL A 1 89 ? 13.049 6.260 -21.027 1.00 90.81 89 VAL A N 1
ATOM 671 C CA . VAL A 1 89 ? 13.154 7.171 -22.178 1.00 90.81 89 VAL A CA 1
ATOM 672 C C . VAL A 1 89 ? 14.496 7.904 -22.159 1.00 90.81 89 VAL A C 1
ATOM 674 O O . VAL A 1 89 ? 15.196 7.909 -23.171 1.00 90.81 89 VAL A O 1
ATOM 677 N N . LEU A 1 90 ? 14.901 8.450 -21.009 1.00 90.00 90 LEU A N 1
ATOM 678 C CA . LEU A 1 90 ? 16.198 9.111 -20.843 1.00 90.00 90 LEU A CA 1
ATOM 679 C C . LEU A 1 90 ? 17.369 8.169 -21.140 1.00 90.00 90 LEU A C 1
ATOM 681 O O . LEU A 1 90 ? 18.268 8.536 -21.894 1.00 90.00 90 LEU A O 1
ATOM 685 N N . CYS A 1 91 ? 17.339 6.941 -20.619 1.00 87.38 91 CYS A N 1
ATOM 686 C CA . CYS A 1 91 ? 18.360 5.931 -20.888 1.00 87.38 91 CYS A CA 1
ATOM 687 C C . CYS A 1 91 ? 18.420 5.556 -22.374 1.00 87.38 91 CYS A C 1
ATOM 689 O O . CYS A 1 91 ? 19.511 5.399 -22.919 1.00 87.38 91 CYS A O 1
ATOM 691 N N . SER A 1 92 ? 17.273 5.451 -23.048 1.00 83.69 92 SER A N 1
ATOM 692 C CA . SER A 1 92 ? 17.216 5.124 -24.478 1.00 83.69 92 SER A CA 1
ATOM 693 C C . SER A 1 92 ? 17.782 6.253 -25.339 1.00 83.69 92 SER A C 1
ATOM 695 O O . SER A 1 92 ? 18.575 5.998 -26.243 1.00 83.69 92 SER A O 1
ATOM 697 N N . VAL A 1 93 ? 17.442 7.508 -25.023 1.00 84.31 93 VAL A N 1
ATOM 698 C CA . VAL A 1 93 ? 17.985 8.692 -25.707 1.00 84.31 93 VAL A CA 1
ATOM 699 C C . VAL A 1 93 ? 19.490 8.811 -25.467 1.00 84.31 93 VAL A C 1
ATOM 701 O O . VAL A 1 93 ? 20.235 8.999 -26.424 1.00 84.31 93 VAL A O 1
ATOM 704 N N . ALA A 1 94 ? 19.953 8.630 -24.227 1.00 80.81 94 ALA A N 1
ATOM 705 C CA . ALA A 1 94 ? 21.377 8.650 -23.898 1.00 80.81 94 ALA A CA 1
ATOM 706 C C . ALA A 1 94 ? 22.146 7.535 -24.623 1.00 80.81 94 ALA A C 1
ATOM 708 O O . ALA A 1 94 ? 23.212 7.785 -25.177 1.00 80.81 94 ALA A O 1
ATOM 709 N N . THR A 1 95 ? 21.586 6.324 -24.690 1.00 79.00 95 THR A N 1
ATOM 710 C CA . THR A 1 95 ? 22.199 5.198 -25.412 1.00 79.00 95 THR A CA 1
ATOM 711 C C . THR A 1 95 ? 22.230 5.449 -26.921 1.00 79.00 95 THR A C 1
ATOM 713 O O . THR A 1 95 ? 23.231 5.153 -27.565 1.00 79.00 95 THR A O 1
ATOM 716 N N . GLY A 1 96 ? 21.175 6.040 -27.492 1.00 75.56 96 GLY A N 1
ATOM 717 C CA . GLY A 1 96 ? 21.130 6.423 -28.906 1.00 75.56 96 GLY A CA 1
ATOM 718 C C . GLY A 1 96 ? 22.139 7.519 -29.263 1.00 75.56 96 GLY A C 1
ATOM 719 O O . GLY A 1 96 ? 22.827 7.406 -30.275 1.00 75.56 96 GLY A O 1
ATOM 720 N N . PHE A 1 97 ? 22.288 8.534 -28.405 1.00 70.94 97 PHE A N 1
ATOM 721 C CA . PHE A 1 97 ? 23.328 9.560 -28.540 1.00 70.94 97 PHE A CA 1
ATOM 722 C C . PHE A 1 97 ? 24.732 8.963 -28.425 1.00 70.94 97 PHE A C 1
ATOM 724 O O . PHE A 1 97 ? 25.594 9.257 -29.249 1.00 70.94 97 PHE A O 1
ATOM 731 N N . MET A 1 98 ? 24.947 8.064 -27.461 1.00 65.00 98 MET A N 1
ATOM 732 C CA . MET A 1 98 ? 26.212 7.343 -27.317 1.00 65.00 98 MET A CA 1
ATOM 733 C C . MET A 1 98 ? 26.507 6.495 -28.556 1.00 65.00 98 MET A C 1
ATOM 735 O O . MET A 1 98 ? 27.625 6.530 -29.045 1.00 65.00 98 MET A O 1
ATOM 739 N N . ALA A 1 99 ? 25.532 5.783 -29.124 1.00 65.69 99 ALA A N 1
ATOM 740 C CA . ALA A 1 99 ? 25.730 5.000 -30.346 1.00 65.69 99 ALA A CA 1
ATOM 741 C C . ALA A 1 99 ? 26.085 5.869 -31.570 1.00 65.69 99 ALA A C 1
ATOM 743 O O . ALA A 1 99 ? 26.812 5.409 -32.447 1.00 65.69 99 ALA A O 1
ATOM 744 N N . PHE A 1 100 ? 25.613 7.121 -31.615 1.00 63.44 100 PHE A N 1
ATOM 745 C CA . PHE A 1 100 ? 25.945 8.077 -32.676 1.00 63.44 100 PHE A CA 1
ATOM 746 C C . PHE A 1 100 ? 27.317 8.750 -32.484 1.00 63.44 100 PHE A C 1
ATOM 748 O O . PHE A 1 100 ? 28.027 8.937 -33.466 1.00 63.44 100 PHE A O 1
ATOM 755 N N . GLU A 1 101 ? 27.725 9.082 -31.251 1.00 56.50 101 GLU A N 1
ATOM 756 C CA . GLU A 1 101 ? 29.026 9.730 -30.975 1.00 56.50 101 GLU A CA 1
ATOM 757 C C . GLU A 1 101 ? 30.193 8.747 -30.746 1.00 56.50 101 GLU A C 1
ATOM 759 O O . GLU A 1 101 ? 31.357 9.093 -30.963 1.00 56.50 101 GLU A O 1
ATOM 764 N N . THR A 1 102 ? 29.923 7.500 -30.341 1.00 53.53 102 THR A N 1
ATOM 765 C CA . THR A 1 102 ? 30.972 6.477 -30.119 1.00 53.53 102 THR A CA 1
ATOM 766 C C . THR A 1 102 ? 31.576 5.928 -31.406 1.00 53.53 102 THR A C 1
ATOM 768 O O . THR A 1 102 ? 32.558 5.190 -31.339 1.00 53.53 102 THR A O 1
ATOM 771 N N . ALA A 1 103 ? 31.071 6.340 -32.571 1.00 54.97 103 ALA A N 1
ATOM 772 C CA . ALA A 1 103 ? 31.766 6.107 -33.825 1.00 54.97 103 ALA A CA 1
ATOM 773 C C . ALA A 1 103 ? 33.141 6.808 -33.869 1.00 54.97 103 ALA A C 1
ATOM 775 O O . ALA A 1 103 ? 34.001 6.326 -34.601 1.00 54.97 103 ALA A O 1
ATOM 776 N N . GLU A 1 104 ? 33.395 7.872 -33.076 1.00 55.47 104 GLU A N 1
ATOM 777 C CA . GLU A 1 104 ? 34.670 8.605 -33.187 1.00 55.47 104 GLU A CA 1
ATOM 778 C C . GLU A 1 104 ? 35.424 9.017 -31.906 1.00 55.47 104 GLU A C 1
ATOM 780 O O . GLU A 1 104 ? 36.616 9.264 -32.050 1.00 55.47 104 GLU A O 1
ATOM 785 N N . ASN A 1 105 ? 34.896 9.058 -30.666 1.00 61.84 105 ASN A N 1
ATOM 786 C CA . ASN A 1 105 ? 35.756 9.479 -29.528 1.00 61.84 105 ASN A CA 1
ATOM 787 C C . ASN A 1 105 ? 35.411 8.928 -28.125 1.00 61.84 105 ASN A C 1
ATOM 789 O O . ASN A 1 105 ? 34.436 9.324 -27.489 1.00 61.84 105 ASN A O 1
ATOM 793 N N . ALA A 1 106 ? 36.329 8.134 -27.551 1.00 61.34 106 ALA A N 1
ATOM 794 C CA . ALA A 1 106 ? 36.303 7.648 -26.157 1.00 61.34 106 ALA A CA 1
ATOM 795 C C . ALA A 1 106 ? 36.356 8.768 -25.092 1.00 61.34 106 ALA A C 1
ATOM 797 O O . ALA A 1 106 ? 36.012 8.556 -23.930 1.00 61.34 106 ALA A O 1
ATOM 798 N N . GLN A 1 107 ? 36.764 9.976 -25.486 1.00 62.28 107 GLN A N 1
ATOM 799 C CA . GLN A 1 107 ? 36.807 11.149 -24.612 1.00 62.28 107 GLN A CA 1
ATOM 800 C C . GLN A 1 107 ? 35.404 11.683 -24.269 1.00 62.28 107 GLN A C 1
ATOM 802 O O . GLN A 1 107 ? 35.215 12.219 -23.177 1.00 62.28 107 GLN A O 1
ATOM 807 N N . GLY A 1 108 ? 34.406 11.473 -25.140 1.00 64.19 108 GLY A N 1
ATOM 808 C CA . GLY A 1 108 ? 33.016 11.872 -24.880 1.00 64.19 108 GLY A CA 1
ATOM 809 C C . GLY A 1 108 ? 32.398 11.098 -23.712 1.00 64.19 108 GLY A C 1
ATOM 810 O O . GLY A 1 108 ? 31.789 11.688 -22.821 1.00 64.19 108 GLY A O 1
ATOM 811 N N . LEU A 1 109 ? 32.657 9.788 -23.640 1.00 66.50 109 LEU A N 1
ATOM 812 C CA . LEU A 1 109 ? 32.212 8.916 -22.545 1.00 66.50 109 LEU A CA 1
ATOM 813 C C . LEU A 1 109 ? 32.728 9.383 -21.175 1.00 66.50 109 LEU A C 1
ATOM 815 O O . LEU A 1 109 ? 31.973 9.408 -20.202 1.00 66.50 109 LEU A O 1
ATOM 819 N N . ALA A 1 110 ? 33.997 9.791 -21.101 1.00 67.69 110 ALA A N 1
ATOM 820 C CA . ALA A 1 110 ? 34.596 10.281 -19.863 1.00 67.69 110 ALA A CA 1
ATOM 821 C C . ALA A 1 110 ? 33.978 11.616 -19.412 1.00 67.69 110 ALA A C 1
ATOM 823 O O . ALA A 1 110 ? 33.676 11.784 -18.231 1.00 67.69 110 ALA A O 1
ATOM 824 N N . ALA A 1 111 ? 33.728 12.543 -20.343 1.00 69.31 111 ALA A N 1
ATOM 825 C CA . ALA A 1 111 ? 33.109 13.832 -20.034 1.00 69.31 111 ALA A CA 1
ATOM 826 C C . ALA A 1 111 ? 31.666 13.677 -19.517 1.00 69.31 111 ALA A C 1
ATOM 828 O O . ALA A 1 111 ? 31.285 14.322 -18.538 1.00 69.31 111 ALA A O 1
ATOM 829 N N . TRP A 1 112 ? 30.885 12.769 -20.111 1.00 72.56 112 TRP A N 1
ATOM 830 C CA . TRP A 1 112 ? 29.520 12.474 -19.666 1.00 72.56 112 TRP A CA 1
ATOM 831 C C . TRP A 1 112 ? 29.466 11.762 -18.313 1.00 72.56 112 TRP A C 1
ATOM 833 O O . TRP A 1 112 ? 28.631 12.113 -17.481 1.00 72.56 112 TRP A O 1
ATOM 843 N N . ALA A 1 113 ? 30.369 10.811 -18.051 1.00 76.19 113 ALA A N 1
ATOM 844 C CA . ALA A 1 113 ? 30.454 10.145 -16.750 1.00 76.19 113 ALA A CA 1
ATOM 845 C C . ALA A 1 113 ? 30.756 11.143 -15.618 1.00 76.19 113 ALA A C 1
ATOM 847 O O . ALA A 1 113 ? 30.147 11.079 -14.549 1.00 76.19 113 ALA A O 1
ATOM 848 N N . ILE A 1 114 ? 31.642 12.110 -15.877 1.00 78.00 114 ILE A N 1
ATOM 849 C CA . ILE A 1 114 ? 31.953 13.190 -14.935 1.00 78.00 114 ILE A CA 1
ATOM 850 C C . ILE A 1 114 ? 30.736 14.109 -14.748 1.00 78.00 114 ILE A C 1
ATOM 852 O O . ILE A 1 114 ? 30.368 14.409 -13.613 1.00 78.00 114 ILE A O 1
ATOM 856 N N . GLY A 1 115 ? 30.067 14.509 -15.835 1.00 77.12 115 GLY A N 1
ATOM 857 C CA . GLY A 1 115 ? 28.869 15.351 -15.775 1.00 77.12 115 GLY A CA 1
ATOM 858 C C . GLY A 1 115 ? 27.721 14.715 -14.983 1.00 77.12 115 GLY A C 1
ATOM 859 O O . GLY A 1 115 ? 27.147 15.356 -14.103 1.00 77.12 115 GLY A O 1
ATOM 860 N N . LEU A 1 116 ? 27.431 13.433 -15.229 1.00 84.56 116 LEU A N 1
ATOM 861 C CA . LEU A 1 116 ? 26.412 12.683 -14.487 1.00 84.56 116 LEU A C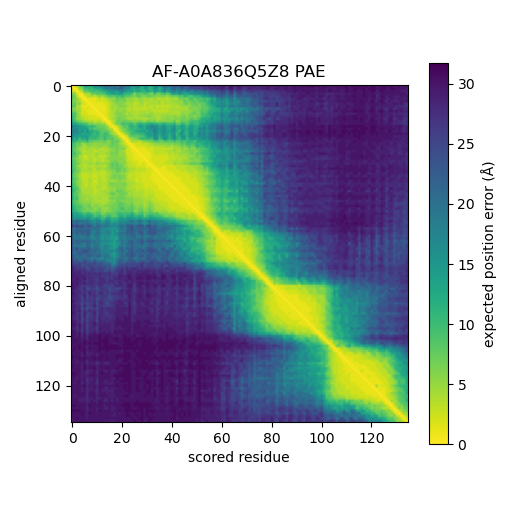A 1
ATOM 862 C C . LEU A 1 116 ? 26.785 12.508 -13.013 1.00 84.56 116 LEU A C 1
ATOM 864 O O . LEU A 1 116 ? 25.918 12.645 -12.153 1.00 84.56 116 LEU A O 1
ATOM 868 N N . GLY A 1 117 ? 28.064 12.273 -12.708 1.00 84.69 117 GLY A N 1
ATOM 869 C CA . GLY A 1 117 ? 28.549 12.207 -11.329 1.00 84.69 117 GLY A CA 1
ATOM 870 C C . GLY A 1 117 ? 28.322 13.512 -10.559 1.00 84.69 117 GLY A C 1
ATOM 871 O O . GLY A 1 117 ? 27.881 13.479 -9.411 1.00 84.69 117 GLY A O 1
ATOM 872 N N . ILE A 1 118 ? 28.547 14.663 -11.200 1.00 85.12 118 ILE A N 1
ATOM 873 C CA . ILE A 1 118 ? 28.315 15.981 -10.590 1.00 85.12 118 ILE A CA 1
ATOM 874 C C . ILE A 1 118 ? 26.821 16.214 -10.348 1.00 85.12 118 ILE A C 1
ATOM 876 O O . ILE A 1 118 ? 26.436 16.600 -9.245 1.00 85.12 118 ILE A O 1
ATOM 880 N N . VAL A 1 119 ? 25.967 15.943 -11.341 1.00 84.38 119 VAL A N 1
ATOM 881 C CA . VAL A 1 119 ? 24.507 16.096 -11.196 1.00 84.38 119 VAL A CA 1
ATOM 882 C C . VAL A 1 119 ? 23.966 15.177 -10.098 1.00 84.38 119 VAL A C 1
ATOM 884 O O . VAL A 1 119 ? 23.163 15.613 -9.274 1.00 84.38 119 VAL A O 1
ATOM 887 N N . TYR A 1 120 ? 24.448 13.935 -10.033 1.00 86.06 120 TYR A N 1
ATOM 888 C CA . TYR A 1 120 ? 24.079 12.986 -8.985 1.00 86.06 120 TYR A CA 1
ATOM 889 C C . TYR A 1 120 ? 24.547 13.444 -7.595 1.00 86.06 120 TYR A C 1
ATOM 891 O O . TYR A 1 120 ? 23.787 13.369 -6.632 1.00 86.06 120 TYR A O 1
ATOM 899 N N . GLY A 1 121 ? 25.759 13.995 -7.484 1.00 86.00 121 GLY A N 1
ATOM 900 C CA . GLY A 1 121 ? 26.262 14.571 -6.235 1.00 86.00 121 GLY A CA 1
ATOM 901 C C . GLY A 1 121 ? 25.430 15.761 -5.747 1.00 86.00 121 GLY A C 1
ATOM 902 O O . GLY A 1 121 ? 25.088 15.834 -4.568 1.00 86.00 121 GLY A O 1
ATOM 903 N N . VAL A 1 122 ? 25.038 16.662 -6.654 1.00 86.31 122 VAL A N 1
ATOM 904 C CA . VAL A 1 122 ? 24.144 17.787 -6.327 1.00 86.31 122 VAL A CA 1
ATOM 905 C C . VAL A 1 122 ? 22.763 17.282 -5.907 1.00 86.31 122 VAL A C 1
ATOM 907 O O . VAL A 1 122 ? 22.211 17.777 -4.927 1.00 86.31 122 VAL A O 1
ATOM 910 N N . TYR A 1 123 ? 22.223 16.271 -6.591 1.00 82.12 123 TYR A N 1
ATOM 911 C CA . TYR A 1 123 ? 20.956 15.646 -6.214 1.00 82.12 123 TYR A CA 1
ATOM 912 C C . TYR A 1 123 ? 21.002 15.063 -4.795 1.00 82.12 123 TYR A C 1
ATOM 914 O O . TYR A 1 123 ? 20.085 15.305 -4.014 1.00 82.12 123 TYR A O 1
ATOM 922 N N . LEU A 1 124 ? 22.079 14.359 -4.430 1.00 81.94 124 LEU A N 1
ATOM 923 C CA . LEU A 1 124 ? 22.251 13.818 -3.079 1.00 81.94 124 LEU A CA 1
ATOM 924 C C . LEU A 1 124 ? 22.374 14.916 -2.017 1.00 81.94 124 LEU A C 1
ATOM 926 O O . LEU A 1 124 ? 21.764 14.805 -0.957 1.00 81.94 124 LEU A O 1
ATOM 930 N N . LEU A 1 125 ? 23.109 15.994 -2.303 1.00 83.44 125 LEU A N 1
ATOM 931 C CA . LEU A 1 125 ? 23.234 17.126 -1.381 1.00 83.44 125 LEU A CA 1
ATOM 932 C C . LEU A 1 125 ? 21.889 17.825 -1.155 1.00 83.44 125 LEU A C 1
ATOM 934 O O . LEU A 1 125 ? 21.494 18.051 -0.012 1.00 83.44 125 LEU A O 1
ATOM 938 N N . VAL A 1 126 ? 21.141 18.104 -2.223 1.00 81.31 126 VAL A N 1
ATOM 939 C CA . VAL A 1 126 ? 19.804 18.710 -2.124 1.00 81.31 126 VAL A CA 1
ATOM 940 C C . VAL A 1 126 ? 18.809 17.756 -1.455 1.00 81.31 126 VAL A C 1
ATOM 942 O O . VAL A 1 126 ? 17.974 18.203 -0.672 1.00 81.31 126 VAL A O 1
ATOM 945 N N . GLY A 1 127 ? 18.914 16.450 -1.715 1.00 70.19 127 GLY A N 1
ATOM 946 C CA . GLY A 1 127 ? 18.136 15.413 -1.039 1.00 70.19 127 GLY A CA 1
ATOM 947 C C . GLY A 1 127 ? 18.387 15.391 0.469 1.00 70.19 127 GLY A C 1
ATOM 948 O O . GLY A 1 127 ? 17.436 15.459 1.240 1.00 70.19 127 GLY A O 1
ATOM 949 N N . SER A 1 128 ? 19.655 15.415 0.893 1.00 67.56 128 SER A N 1
ATOM 950 C CA . SER A 1 128 ? 20.027 15.452 2.316 1.00 67.56 128 SER A CA 1
ATOM 951 C C . SER A 1 128 ? 19.594 16.736 3.029 1.00 67.56 128 SER A C 1
ATOM 953 O O . SER A 1 128 ? 19.263 16.704 4.209 1.00 67.56 128 SER A O 1
ATOM 955 N N . SER A 1 129 ? 19.528 17.866 2.316 1.00 59.84 129 SER A N 1
ATOM 956 C CA . SER A 1 129 ? 19.069 19.137 2.889 1.00 59.84 129 SER A CA 1
ATOM 957 C C . SER A 1 129 ? 17.583 19.113 3.247 1.00 59.84 129 SER A C 1
ATOM 959 O O . SER A 1 129 ? 17.177 19.815 4.167 1.00 59.84 129 SER A O 1
ATOM 961 N N . LYS A 1 130 ? 16.774 18.319 2.535 1.00 53.59 130 LYS A N 1
ATOM 962 C CA . LYS A 1 130 ? 15.332 18.210 2.792 1.00 53.59 130 LYS A CA 1
ATOM 963 C C . LYS A 1 130 ? 15.006 17.344 4.005 1.00 53.59 130 LYS A C 1
ATOM 965 O O . LYS A 1 130 ? 13.980 17.572 4.629 1.00 53.59 130 LYS A O 1
ATOM 970 N N . GLU A 1 131 ? 15.870 16.393 4.359 1.00 55.12 131 GLU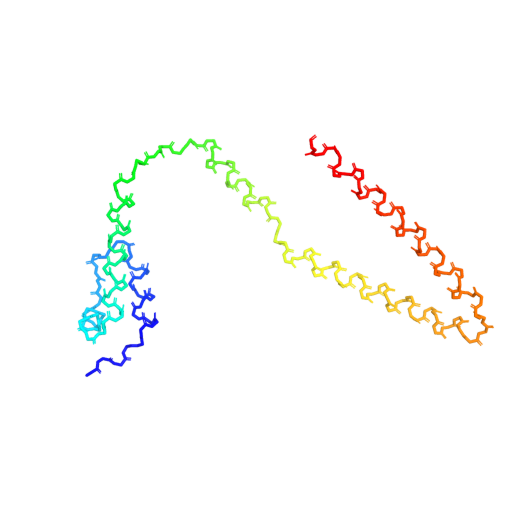 A N 1
ATOM 971 C CA . GLU A 1 131 ? 15.678 15.560 5.556 1.00 55.12 131 GLU A CA 1
ATOM 972 C C . GLU A 1 131 ? 15.976 16.326 6.859 1.00 55.12 131 GLU A C 1
ATOM 974 O O . GLU A 1 131 ? 15.408 16.006 7.901 1.00 55.12 131 GLU A O 1
ATOM 979 N N . VAL A 1 132 ? 16.810 17.374 6.804 1.00 52.06 132 VAL A N 1
ATOM 980 C CA . VAL A 1 132 ? 17.191 18.192 7.973 1.00 52.06 132 VAL A CA 1
ATOM 981 C C . VAL A 1 132 ? 16.118 19.222 8.359 1.00 52.06 132 VAL A C 1
ATOM 983 O O . VAL A 1 132 ? 16.025 19.579 9.527 1.00 52.06 132 VAL A O 1
ATOM 986 N N . GLU A 1 133 ? 15.275 19.680 7.427 1.00 49.72 133 GLU A N 1
ATOM 987 C CA . GLU A 1 133 ? 14.176 20.624 7.727 1.00 49.72 133 GLU A CA 1
ATOM 988 C C . GLU A 1 133 ? 12.911 19.951 8.292 1.00 49.72 133 GLU A C 1
ATOM 990 O O . GLU A 1 133 ? 11.997 20.641 8.741 1.00 49.72 133 GLU A O 1
ATOM 995 N N . THR A 1 134 ? 12.843 18.617 8.286 1.00 48.47 134 THR A N 1
ATOM 996 C CA . THR A 1 134 ? 11.698 17.842 8.800 1.00 48.47 134 THR A CA 1
ATOM 997 C C . THR A 1 134 ? 11.954 17.152 10.145 1.00 48.47 134 THR A C 1
ATOM 999 O O . THR A 1 134 ? 11.112 16.365 10.578 1.00 48.47 134 THR A O 1
ATOM 1002 N N . ALA A 1 135 ? 13.094 17.423 10.792 1.00 45.28 135 ALA A N 1
ATOM 1003 C CA . ALA A 1 135 ? 13.462 16.895 12.110 1.00 45.28 135 ALA A CA 1
ATOM 1004 C C . ALA A 1 135 ? 13.295 17.938 13.225 1.00 45.28 135 ALA A C 1
ATOM 1006 O O . ALA A 1 135 ? 13.646 19.117 12.995 1.00 45.28 135 ALA A O 1
#